Protein AF-A0A1V5R795-F1 (afdb_monomer_lite)

Sequence (66 aa):
MARFAPVVGDDVAAARQARHVTILGDLSAVDAAVEQGLRADGAQVQRIAAQYAATLNRLIEEGRPY

Radius of gyration: 12.72 Å; chains: 1; bounding box: 25×35×28 Å

Secondary structure (DSSP, 8-state):
-PPP----SS-HHHHTT-SEEEEES-TTTS-HHHHHHHHHTT-EEEEE-HHHHHHHHHHHHTT---

Structure (mmCIF, N/CA/C/O backbone):
data_AF-A0A1V5R795-F1
#
_entry.id   AF-A0A1V5R795-F1
#
loop_
_atom_site.group_PDB
_atom_site.id
_atom_site.type_symbol
_atom_site.label_atom_id
_atom_site.label_alt_id
_atom_site.label_comp_id
_atom_site.label_asym_id
_atom_site.label_entity_id
_atom_site.label_seq_id
_atom_site.pdbx_PDB_ins_code
_atom_site.Cartn_x
_atom_site.Cartn_y
_atom_site.Cartn_z
_atom_site.occupancy
_atom_site.B_iso_or_equiv
_atom_site.auth_seq_id
_atom_site.auth_comp_id
_atom_site.auth_asym_id
_atom_site.auth_atom_id
_atom_site.pdbx_PDB_model_num
ATOM 1 N N . MET A 1 1 ? 5.480 -24.914 4.561 1.00 50.12 1 MET A N 1
ATOM 2 C CA . MET A 1 1 ? 5.477 -23.450 4.773 1.00 50.12 1 MET A CA 1
ATOM 3 C C . MET A 1 1 ? 4.820 -22.796 3.574 1.00 50.12 1 MET A C 1
ATOM 5 O O . MET A 1 1 ? 5.141 -23.193 2.461 1.00 50.12 1 MET A O 1
ATOM 9 N N . ALA A 1 2 ? 3.894 -21.858 3.777 1.00 60.41 2 ALA A N 1
ATOM 10 C CA . ALA A 1 2 ? 3.371 -21.063 2.669 1.00 60.41 2 ALA A CA 1
ATOM 11 C C . ALA A 1 2 ? 4.507 -20.173 2.144 1.00 60.41 2 ALA A C 1
ATOM 13 O O . ALA A 1 2 ? 5.125 -19.440 2.915 1.00 60.41 2 ALA A O 1
ATOM 14 N N . ARG A 1 3 ? 4.833 -20.299 0.855 1.00 73.44 3 ARG A N 1
ATOM 15 C CA . ARG A 1 3 ? 5.799 -19.419 0.191 1.00 73.44 3 ARG A CA 1
ATOM 16 C C . ARG A 1 3 ? 5.222 -18.004 0.195 1.00 73.44 3 ARG A C 1
ATOM 18 O O . ARG A 1 3 ? 4.032 -17.839 -0.059 1.00 73.44 3 ARG A O 1
ATOM 25 N N . PHE A 1 4 ? 6.054 -17.007 0.488 1.00 72.31 4 PHE A N 1
ATOM 26 C CA . PHE A 1 4 ? 5.668 -15.606 0.345 1.00 72.31 4 PHE A CA 1
ATOM 27 C C . PHE A 1 4 ? 5.169 -15.368 -1.088 1.00 72.31 4 PHE A C 1
ATOM 29 O O . PHE A 1 4 ? 5.904 -15.600 -2.048 1.00 72.31 4 PHE A O 1
ATOM 36 N N . ALA A 1 5 ? 3.902 -14.980 -1.207 1.00 72.62 5 ALA A N 1
ATOM 37 C CA . ALA A 1 5 ? 3.204 -14.761 -2.467 1.00 72.62 5 ALA A CA 1
ATOM 38 C C . ALA A 1 5 ? 2.408 -13.453 -2.338 1.00 72.62 5 ALA A C 1
ATOM 40 O O . ALA A 1 5 ? 1.240 -13.484 -1.947 1.00 72.62 5 ALA A O 1
ATOM 41 N N . PRO A 1 6 ? 3.055 -12.293 -2.548 1.00 79.44 6 PRO A N 1
ATOM 42 C CA . PRO A 1 6 ? 2.380 -11.010 -2.443 1.00 79.44 6 PRO A CA 1
ATOM 43 C C . PRO A 1 6 ? 1.356 -10.864 -3.572 1.00 79.44 6 PRO A C 1
ATOM 45 O O . PRO A 1 6 ? 1.610 -11.261 -4.709 1.00 79.44 6 PRO A O 1
ATOM 48 N N . VAL A 1 7 ? 0.209 -10.263 -3.260 1.00 83.06 7 VAL A N 1
ATOM 49 C CA . VAL A 1 7 ? -0.728 -9.787 -4.281 1.00 83.06 7 VAL A CA 1
ATOM 50 C C . VAL A 1 7 ? -0.212 -8.435 -4.763 1.00 83.06 7 VAL A C 1
ATOM 52 O O . VAL A 1 7 ? -0.042 -7.521 -3.958 1.00 83.06 7 VAL A O 1
ATOM 55 N N . VAL A 1 8 ? 0.074 -8.326 -6.059 1.00 83.62 8 VAL A N 1
ATOM 56 C CA . VAL A 1 8 ? 0.541 -7.091 -6.702 1.00 83.62 8 VAL A CA 1
ATOM 57 C C . VAL A 1 8 ? -0.560 -6.594 -7.628 1.00 83.62 8 VAL A C 1
ATOM 59 O O . VAL A 1 8 ? -1.069 -7.361 -8.443 1.00 83.62 8 VAL A O 1
ATOM 62 N N . GLY A 1 9 ? -0.928 -5.324 -7.495 1.00 83.94 9 GLY A N 1
ATOM 63 C CA . GLY A 1 9 ? -1.969 -4.692 -8.295 1.00 83.94 9 GLY A CA 1
ATOM 64 C C . GLY A 1 9 ? -2.302 -3.295 -7.781 1.00 83.94 9 GLY A C 1
ATOM 65 O O . GLY A 1 9 ? -1.657 -2.789 -6.864 1.00 83.94 9 GLY A O 1
ATOM 66 N N . ASP A 1 10 ? -3.320 -2.696 -8.380 1.00 82.75 10 ASP A N 1
ATOM 67 C CA . ASP A 1 10 ? -3.845 -1.357 -8.099 1.00 82.75 10 ASP A CA 1
ATOM 68 C C . ASP A 1 10 ? -5.230 -1.380 -7.421 1.00 82.75 10 ASP A C 1
ATOM 70 O O . ASP A 1 10 ? -5.776 -0.332 -7.073 1.00 82.75 10 ASP A O 1
ATOM 74 N N . ASP A 1 11 ? -5.788 -2.569 -7.166 1.00 87.31 11 ASP A N 1
ATOM 75 C CA . ASP A 1 11 ? -7.072 -2.723 -6.484 1.00 87.31 11 ASP A CA 1
ATOM 76 C C . ASP A 1 11 ? -6.959 -2.500 -4.965 1.00 87.31 11 ASP A C 1
ATOM 78 O O . ASP A 1 11 ? -6.448 -3.327 -4.199 1.00 87.31 11 ASP A O 1
ATOM 82 N N . VAL A 1 12 ? -7.521 -1.381 -4.512 1.00 86.19 12 VAL A N 1
ATOM 83 C CA . VAL A 1 12 ? -7.607 -1.017 -3.093 1.00 86.19 12 VAL A CA 1
ATOM 84 C C . VAL A 1 12 ? -8.432 -2.029 -2.291 1.00 86.19 12 VAL A C 1
ATOM 86 O O . VAL A 1 12 ? -8.121 -2.272 -1.124 1.00 86.19 12 VAL A O 1
ATOM 89 N N . ALA A 1 13 ? -9.463 -2.648 -2.875 1.00 88.75 13 ALA A N 1
ATOM 90 C CA . ALA A 1 13 ? -10.290 -3.620 -2.162 1.00 88.75 13 ALA A CA 1
ATOM 91 C C . ALA A 1 13 ? -9.496 -4.886 -1.813 1.00 88.75 13 ALA A C 1
ATOM 93 O O . ALA A 1 13 ? -9.609 -5.393 -0.694 1.00 88.75 13 ALA A O 1
ATOM 94 N N . ALA A 1 14 ? -8.642 -5.351 -2.727 1.00 87.00 14 ALA A N 1
ATOM 95 C CA . ALA A 1 14 ? -7.692 -6.423 -2.454 1.00 87.00 14 ALA A CA 1
ATOM 96 C C . ALA A 1 14 ? -6.672 -6.015 -1.376 1.00 87.00 14 ALA A C 1
ATOM 98 O O . ALA A 1 14 ? -6.410 -6.786 -0.449 1.00 87.00 14 ALA A O 1
ATOM 99 N N . ALA A 1 15 ? -6.150 -4.783 -1.437 1.00 88.56 15 ALA A N 1
ATOM 100 C CA . ALA A 1 15 ? -5.191 -4.274 -0.453 1.00 88.56 15 ALA A CA 1
ATOM 101 C C . ALA A 1 15 ? -5.763 -4.223 0.976 1.00 88.56 15 ALA A C 1
ATOM 103 O O . ALA A 1 15 ? -5.041 -4.505 1.931 1.00 88.56 15 ALA A O 1
ATOM 104 N N . ARG A 1 16 ? -7.063 -3.939 1.137 1.00 89.88 16 ARG A N 1
ATOM 105 C CA . ARG A 1 16 ? -7.741 -3.924 2.450 1.00 89.88 16 ARG A CA 1
ATOM 106 C C . ARG A 1 16 ? -7.770 -5.276 3.158 1.00 89.88 16 ARG A C 1
ATOM 108 O O . ARG A 1 16 ? -7.915 -5.324 4.373 1.00 89.88 16 ARG A O 1
ATOM 115 N N . GLN A 1 17 ? -7.634 -6.378 2.426 1.00 89.44 17 GLN A N 1
ATOM 116 C CA . GLN A 1 17 ? -7.602 -7.717 3.021 1.00 89.44 17 GLN A CA 1
ATOM 117 C C . GLN A 1 17 ? -6.192 -8.123 3.480 1.00 89.44 17 GLN A C 1
ATOM 119 O O . GLN A 1 17 ? -6.019 -9.163 4.122 1.00 89.44 17 GLN A O 1
ATOM 124 N N . ALA A 1 18 ? -5.170 -7.326 3.155 1.00 88.38 18 ALA A N 1
ATOM 125 C CA . ALA A 1 18 ? -3.786 -7.624 3.480 1.00 88.38 18 ALA A CA 1
ATOM 126 C C . ALA A 1 18 ? -3.401 -7.109 4.875 1.00 88.38 18 ALA A C 1
ATOM 128 O O . ALA A 1 18 ? -3.754 -6.009 5.286 1.00 88.38 18 ALA A O 1
ATOM 129 N N . ARG A 1 19 ? -2.581 -7.886 5.594 1.00 89.25 19 ARG A N 1
ATOM 130 C CA . ARG A 1 19 ? -1.986 -7.444 6.871 1.00 89.25 19 ARG A CA 1
ATOM 131 C C . ARG A 1 19 ? -0.883 -6.402 6.688 1.00 89.25 19 ARG A C 1
ATOM 133 O O . ARG A 1 19 ? -0.670 -5.572 7.566 1.00 89.25 19 ARG A O 1
ATOM 140 N N . HIS A 1 20 ? -0.175 -6.466 5.564 1.00 91.69 20 HIS A N 1
ATOM 141 C CA . HIS A 1 20 ? 0.900 -5.548 5.207 1.00 91.69 20 HIS A CA 1
ATOM 142 C C .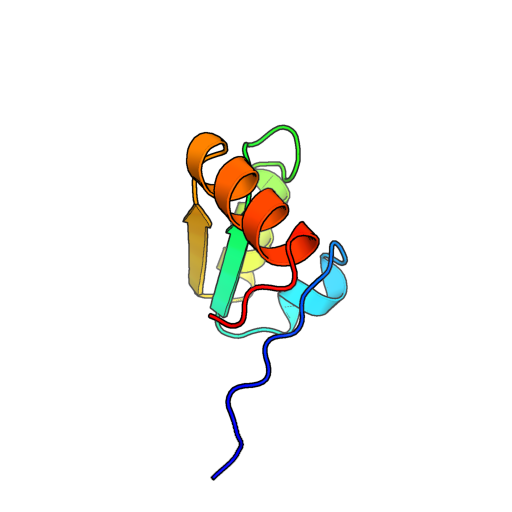 HIS A 1 20 ? 0.647 -5.030 3.797 1.00 91.69 20 HIS A C 1
ATOM 144 O O . HIS A 1 20 ? 0.419 -5.829 2.888 1.00 91.69 20 HIS A O 1
ATOM 150 N N . VAL A 1 21 ? 0.714 -3.713 3.620 1.00 91.31 21 VAL A N 1
ATOM 151 C CA . VAL A 1 21 ? 0.549 -3.064 2.318 1.00 91.31 21 VAL A CA 1
ATOM 152 C C . VAL A 1 21 ? 1.771 -2.203 2.037 1.00 91.31 21 VAL A C 1
ATOM 154 O O . VAL A 1 21 ? 2.132 -1.330 2.832 1.00 91.31 21 VAL A O 1
ATOM 157 N N . THR A 1 22 ? 2.397 -2.437 0.887 1.00 90.69 22 THR A N 1
ATOM 158 C CA . THR A 1 22 ? 3.458 -1.582 0.360 1.00 90.69 22 THR A CA 1
ATOM 159 C C . THR A 1 22 ? 2.899 -0.758 -0.785 1.00 90.69 22 THR A C 1
ATOM 161 O O . THR A 1 22 ? 2.527 -1.303 -1.819 1.00 90.69 22 THR A O 1
ATOM 164 N N . ILE A 1 23 ? 2.849 0.558 -0.599 1.00 88.81 23 ILE A N 1
ATOM 165 C CA . ILE A 1 23 ? 2.457 1.494 -1.650 1.00 88.81 23 ILE A CA 1
ATOM 166 C C . ILE A 1 23 ? 3.718 1.960 -2.369 1.00 88.81 23 ILE A C 1
ATOM 168 O O . ILE A 1 23 ? 4.665 2.437 -1.739 1.00 88.81 23 ILE A O 1
ATOM 172 N N . LEU A 1 24 ? 3.710 1.845 -3.691 1.00 85.50 24 LEU A N 1
ATOM 173 C CA . LEU A 1 24 ? 4.777 2.309 -4.565 1.00 85.50 24 LEU A CA 1
ATOM 174 C C . LEU A 1 24 ? 4.307 3.578 -5.271 1.00 85.50 24 LEU A C 1
ATOM 176 O O . LEU A 1 24 ? 3.382 3.525 -6.075 1.00 85.50 24 LEU A O 1
ATOM 180 N N . GLY A 1 25 ? 4.940 4.713 -4.978 1.00 78.00 25 GLY A N 1
ATOM 181 C CA . GLY A 1 25 ? 4.618 5.985 -5.627 1.00 78.00 25 GLY A CA 1
ATOM 182 C C . GLY A 1 25 ? 4.164 7.076 -4.664 1.00 78.00 25 GLY A C 1
ATOM 183 O O . GLY A 1 25 ? 4.093 6.899 -3.443 1.00 78.00 25 GLY A O 1
ATOM 184 N N . ASP A 1 26 ? 3.902 8.252 -5.224 1.00 78.12 26 ASP A N 1
ATOM 185 C CA . ASP A 1 26 ? 3.508 9.439 -4.470 1.00 78.12 26 ASP A CA 1
ATOM 186 C C . ASP A 1 26 ? 1.987 9.514 -4.225 1.00 78.12 26 ASP A C 1
ATOM 188 O O . ASP A 1 26 ? 1.217 8.605 -4.554 1.00 78.12 26 ASP A O 1
ATOM 192 N N . LEU A 1 27 ? 1.564 10.610 -3.594 1.00 76.38 27 LEU A N 1
ATOM 193 C CA . LEU A 1 27 ? 0.168 10.864 -3.245 1.00 76.38 27 LEU A CA 1
ATOM 194 C C . LEU A 1 27 ? -0.744 11.096 -4.462 1.00 76.38 27 LEU A C 1
ATOM 196 O O . LEU A 1 27 ? -1.958 11.102 -4.291 1.00 76.38 27 LEU A O 1
ATOM 200 N N . SER A 1 28 ? -0.190 11.290 -5.666 1.00 72.81 28 SER A N 1
ATOM 201 C CA . SER A 1 28 ? -0.988 11.394 -6.894 1.00 72.81 28 SER A CA 1
ATOM 202 C C . SER A 1 28 ? -1.477 10.026 -7.373 1.00 72.81 28 SER A C 1
ATOM 204 O O . SER A 1 28 ? -2.572 9.930 -7.918 1.00 72.81 28 SER A O 1
ATOM 206 N N . ALA A 1 29 ? -0.695 8.969 -7.125 1.00 73.06 29 ALA A N 1
ATOM 207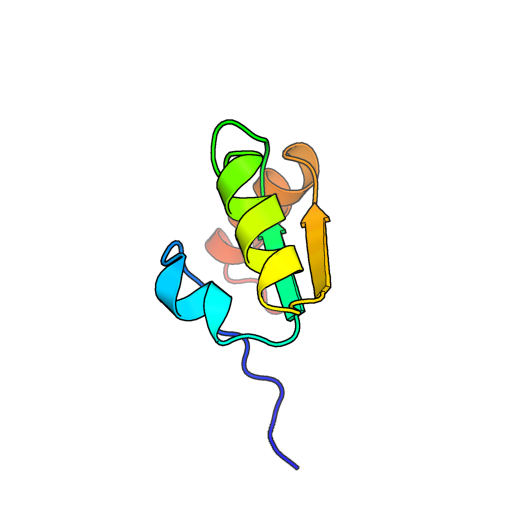 C CA . ALA A 1 29 ? -1.042 7.597 -7.490 1.00 73.06 29 ALA A CA 1
ATOM 208 C C . ALA A 1 29 ? -1.949 6.925 -6.449 1.00 73.06 29 ALA A C 1
ATOM 210 O O . ALA A 1 29 ? -2.883 6.210 -6.796 1.00 73.06 29 ALA A O 1
ATOM 211 N N . VAL A 1 30 ? -1.678 7.163 -5.164 1.00 82.81 30 VAL A N 1
ATOM 212 C CA . VAL A 1 30 ? -2.517 6.692 -4.056 1.00 82.81 30 VAL A CA 1
ATOM 213 C C . VAL A 1 30 ? -2.666 7.837 -3.081 1.00 82.81 30 VAL A C 1
ATOM 215 O O . VAL A 1 30 ? -1.688 8.209 -2.431 1.00 82.81 30 VAL A O 1
ATOM 218 N N . ASP A 1 31 ? -3.869 8.388 -2.977 1.00 87.62 31 ASP A N 1
ATOM 219 C CA . ASP A 1 31 ? -4.113 9.538 -2.118 1.00 87.62 31 ASP A CA 1
ATOM 220 C C . ASP A 1 31 ? -3.927 9.212 -0.620 1.00 87.62 31 ASP A C 1
ATOM 222 O O . ASP A 1 31 ? -3.821 8.058 -0.182 1.00 87.62 31 ASP A O 1
ATOM 226 N N . ALA A 1 32 ? -3.859 10.266 0.194 1.00 8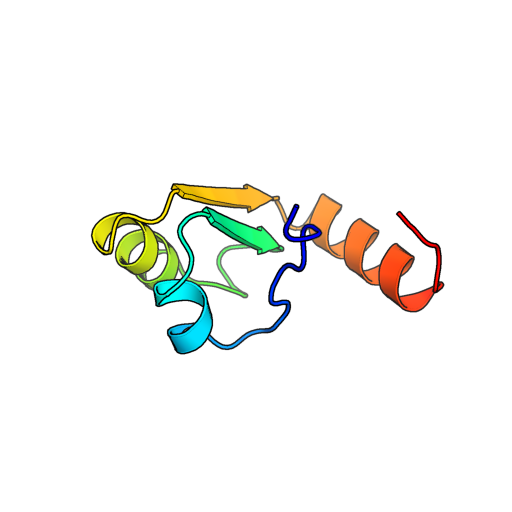8.00 32 ALA A N 1
ATOM 227 C CA . ALA A 1 32 ? -3.686 10.131 1.637 1.00 88.00 32 ALA A CA 1
ATOM 228 C C . ALA A 1 32 ? -4.895 9.469 2.324 1.00 88.00 32 ALA A C 1
ATOM 230 O O . ALA A 1 32 ? -4.728 8.852 3.376 1.00 88.00 32 ALA A O 1
ATOM 231 N N . ALA A 1 33 ? -6.097 9.580 1.749 1.00 90.62 33 ALA A N 1
ATOM 232 C CA . ALA A 1 33 ? -7.320 9.035 2.330 1.00 90.62 33 ALA A CA 1
ATOM 233 C C . ALA A 1 33 ? -7.368 7.507 2.197 1.00 90.62 33 ALA A C 1
ATOM 235 O O . ALA A 1 33 ? -7.719 6.817 3.153 1.00 90.62 33 ALA A O 1
ATOM 236 N N . VAL A 1 34 ? -6.940 6.968 1.056 1.00 90.44 34 VAL A N 1
ATOM 237 C CA . VAL A 1 34 ? -6.765 5.532 0.825 1.00 90.44 34 VAL A CA 1
ATOM 238 C C . VAL A 1 34 ? -5.725 4.973 1.789 1.00 90.44 34 VAL A C 1
ATOM 240 O O . VAL A 1 34 ? -5.977 3.968 2.454 1.00 90.44 34 VAL A O 1
ATOM 243 N N . GLU A 1 35 ? -4.582 5.646 1.929 1.00 92.12 35 GLU A N 1
ATOM 244 C CA . GLU A 1 35 ? -3.527 5.218 2.849 1.00 92.12 35 GLU A CA 1
ATOM 245 C C . GLU A 1 35 ? -3.999 5.207 4.312 1.00 92.12 35 GLU A C 1
ATOM 247 O O . GLU A 1 35 ? -3.716 4.265 5.055 1.00 92.12 35 GLU A O 1
ATOM 252 N N . GLN A 1 36 ? -4.742 6.235 4.732 1.00 93.12 36 GLN A N 1
ATOM 253 C CA . GLN A 1 36 ? -5.345 6.282 6.063 1.00 93.12 36 GLN A CA 1
ATOM 254 C C . GLN A 1 36 ? -6.414 5.206 6.257 1.00 93.12 36 GLN A C 1
ATOM 256 O O . GLN A 1 36 ? -6.435 4.580 7.314 1.00 93.12 36 GLN A O 1
ATOM 261 N N . GLY A 1 37 ? -7.248 4.948 5.248 1.00 94.25 37 GLY A N 1
ATOM 262 C CA . GLY A 1 37 ? -8.256 3.889 5.286 1.00 94.25 37 GLY A CA 1
ATOM 263 C C . GLY A 1 37 ? -7.633 2.514 5.518 1.00 94.25 37 GLY A C 1
ATOM 264 O O . GLY A 1 37 ? -8.036 1.807 6.432 1.00 94.25 37 GLY A O 1
ATOM 265 N N . LEU A 1 38 ? -6.570 2.180 4.781 1.00 93.19 38 LEU A N 1
ATOM 266 C CA . LEU A 1 38 ? -5.846 0.915 4.958 1.00 93.19 38 LEU A CA 1
ATOM 267 C C . LEU A 1 38 ? -5.271 0.760 6.375 1.00 93.19 38 LEU A C 1
ATOM 269 O O . LEU A 1 38 ? -5.326 -0.322 6.956 1.00 93.19 38 LEU A O 1
ATOM 273 N N . ARG A 1 39 ? -4.741 1.842 6.960 1.00 94.56 39 ARG A N 1
ATOM 274 C CA . ARG A 1 39 ? -4.268 1.817 8.354 1.00 94.56 39 ARG A CA 1
ATOM 275 C C . ARG A 1 39 ? -5.408 1.648 9.351 1.00 94.56 39 ARG A C 1
ATOM 277 O O . ARG A 1 39 ? -5.243 0.924 10.328 1.00 94.56 39 ARG A O 1
ATOM 284 N N . ALA A 1 40 ? -6.537 2.315 9.120 1.00 94.81 40 ALA A N 1
ATOM 285 C CA . ALA A 1 40 ? -7.723 2.196 9.964 1.00 94.81 40 ALA A CA 1
ATOM 286 C C . ALA A 1 40 ? -8.301 0.771 9.941 1.00 94.81 40 ALA A C 1
ATOM 288 O O . ALA A 1 40 ? -8.749 0.284 10.976 1.00 94.81 40 ALA A O 1
ATOM 289 N N . ASP A 1 41 ? -8.184 0.079 8.805 1.00 92.56 41 ASP A N 1
ATOM 290 C CA . ASP A 1 41 ? -8.545 -1.335 8.641 1.00 92.56 41 ASP A CA 1
ATOM 291 C C . ASP A 1 41 ? -7.546 -2.299 9.329 1.00 92.56 41 ASP A C 1
ATOM 293 O O . ASP A 1 41 ? -7.724 -3.517 9.315 1.00 92.56 41 ASP A O 1
ATOM 297 N N . GLY A 1 42 ? -6.499 -1.768 9.973 1.00 92.62 42 GLY A N 1
ATOM 298 C CA . GLY A 1 42 ? -5.520 -2.528 10.752 1.00 92.62 42 GLY A CA 1
ATOM 299 C C . GLY A 1 42 ? -4.309 -3.013 9.955 1.00 92.62 42 GLY A C 1
ATOM 300 O O . GLY A 1 42 ? -3.484 -3.752 10.499 1.00 92.62 42 GLY A O 1
ATOM 301 N N . ALA A 1 43 ? -4.166 -2.605 8.691 1.00 93.69 43 ALA A N 1
ATOM 302 C CA . ALA A 1 43 ? -2.997 -2.955 7.897 1.00 93.69 43 ALA A CA 1
ATOM 303 C C . ALA A 1 43 ? -1.768 -2.136 8.318 1.00 93.69 43 ALA A C 1
ATOM 305 O O . ALA A 1 43 ? -1.832 -0.926 8.562 1.00 93.69 43 ALA A O 1
ATOM 306 N N . GLN A 1 44 ? -0.600 -2.777 8.324 1.00 93.62 44 GLN A N 1
ATOM 307 C CA . GLN A 1 44 ? 0.668 -2.063 8.400 1.00 93.62 44 GLN A CA 1
ATOM 308 C C . GLN A 1 44 ? 1.013 -1.513 7.013 1.00 93.62 44 GLN A C 1
ATOM 310 O O . GLN A 1 44 ? 1.369 -2.266 6.105 1.00 93.62 44 GLN A O 1
ATOM 315 N N . VAL A 1 45 ? 0.920 -0.191 6.860 1.00 92.62 45 VAL A N 1
ATOM 316 C CA . VAL A 1 45 ? 1.129 0.480 5.571 1.00 92.62 45 VAL A CA 1
ATOM 317 C C . VAL A 1 45 ? 2.486 1.173 5.517 1.00 92.62 45 VAL A C 1
ATOM 319 O O . VAL A 1 45 ? 2.755 2.089 6.303 1.00 92.62 45 VAL A O 1
ATOM 322 N N . GLN A 1 46 ? 3.303 0.781 4.540 1.00 91.12 46 GLN A N 1
ATOM 323 C CA . GLN A 1 46 ? 4.567 1.426 4.196 1.00 91.12 46 GLN A CA 1
ATOM 324 C C . GLN A 1 46 ? 4.476 2.015 2.789 1.00 91.12 46 GLN A C 1
ATOM 326 O O . GLN A 1 46 ? 4.204 1.299 1.829 1.00 91.12 46 GLN A O 1
ATOM 331 N N . ARG A 1 47 ? 4.756 3.312 2.652 1.00 88.00 47 ARG A N 1
ATOM 332 C CA . ARG A 1 47 ? 4.908 3.952 1.346 1.00 88.00 47 ARG A CA 1
ATOM 333 C C . ARG A 1 47 ? 6.381 4.080 0.998 1.00 88.00 47 ARG A C 1
ATOM 335 O O . ARG A 1 47 ? 7.177 4.557 1.805 1.00 88.00 47 ARG A O 1
ATOM 342 N N . ILE A 1 48 ? 6.726 3.686 -0.218 1.00 84.88 48 ILE A N 1
ATOM 343 C CA . ILE A 1 48 ? 8.048 3.883 -0.795 1.00 84.88 48 ILE A CA 1
ATOM 344 C C . ILE A 1 48 ? 7.929 5.002 -1.837 1.00 84.88 48 ILE A C 1
ATOM 346 O O . ILE A 1 48 ? 7.121 4.926 -2.763 1.00 84.88 4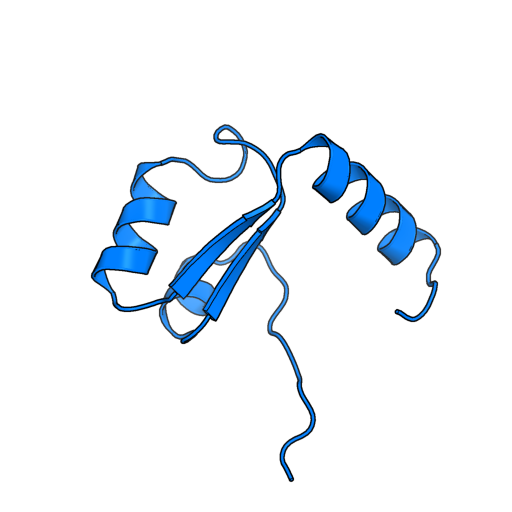8 ILE A O 1
ATOM 350 N N . ALA A 1 49 ? 8.716 6.064 -1.647 1.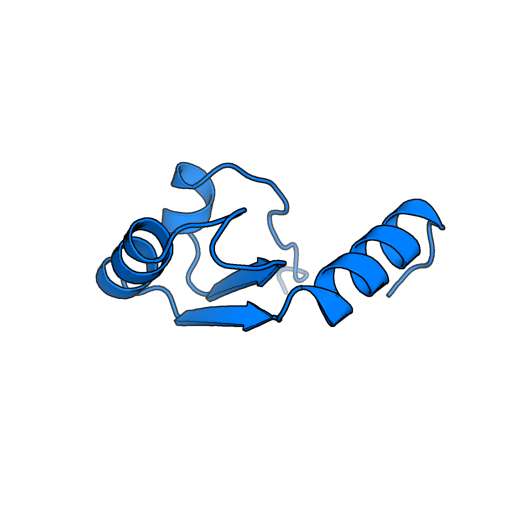00 73.38 49 ALA A N 1
ATOM 351 C CA . ALA A 1 49 ? 8.653 7.285 -2.448 1.00 73.38 49 ALA A CA 1
ATOM 352 C C . ALA A 1 49 ? 8.914 7.042 -3.948 1.00 73.38 49 ALA A C 1
ATOM 354 O O . ALA A 1 49 ? 9.609 6.097 -4.336 1.00 73.38 49 ALA A O 1
ATOM 355 N N . ALA A 1 50 ? 8.371 7.931 -4.784 1.00 69.00 50 ALA A N 1
ATOM 356 C CA . ALA A 1 50 ? 8.286 7.783 -6.237 1.00 69.00 50 ALA A CA 1
ATOM 357 C C . ALA A 1 50 ? 9.619 7.455 -6.935 1.00 69.00 50 ALA A C 1
ATOM 359 O O . ALA A 1 50 ? 9.630 6.662 -7.876 1.00 69.00 50 ALA A O 1
ATOM 360 N N . GLN A 1 51 ? 10.753 7.977 -6.449 1.00 69.50 51 GLN A N 1
ATOM 361 C CA . GLN A 1 51 ? 12.067 7.688 -7.039 1.00 69.50 51 GLN A CA 1
ATOM 362 C C . GLN A 1 51 ? 12.443 6.195 -6.988 1.00 69.50 51 GLN A C 1
ATOM 364 O O . GLN A 1 51 ? 13.124 5.681 -7.877 1.00 69.50 51 GLN A O 1
ATOM 369 N N . TYR A 1 52 ? 11.964 5.475 -5.975 1.00 69.75 52 TYR A N 1
ATOM 370 C CA . TYR A 1 52 ? 12.197 4.041 -5.829 1.00 69.75 52 TYR A CA 1
ATOM 371 C C . TYR A 1 52 ? 11.134 3.218 -6.560 1.00 69.75 52 TYR A C 1
ATOM 373 O O . TYR A 1 52 ? 11.461 2.169 -7.105 1.00 69.75 52 TYR A O 1
ATOM 381 N N . ALA A 1 53 ? 9.893 3.713 -6.640 1.00 69.56 53 ALA A N 1
ATOM 382 C CA . ALA A 1 53 ? 8.830 3.083 -7.424 1.00 69.56 53 ALA A CA 1
ATOM 383 C C . ALA A 1 53 ?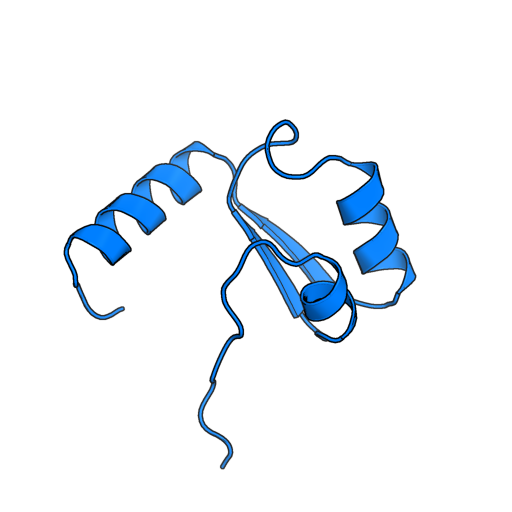 9.192 3.018 -8.917 1.00 69.56 53 ALA A C 1
ATOM 385 O O . ALA A 1 53 ? 9.063 1.967 -9.536 1.00 69.56 53 ALA A O 1
ATOM 386 N N . ALA A 1 54 ? 9.751 4.102 -9.468 1.00 71.25 54 ALA A N 1
ATOM 387 C CA . ALA A 1 54 ? 10.249 4.125 -10.844 1.00 71.25 54 ALA A CA 1
ATOM 388 C C . ALA A 1 54 ? 11.363 3.089 -11.084 1.00 71.25 54 ALA A C 1
ATOM 390 O O . ALA A 1 54 ? 11.408 2.441 -12.127 1.00 71.25 54 ALA A O 1
ATOM 391 N N . THR A 1 55 ? 12.247 2.905 -10.099 1.00 69.44 55 THR A N 1
ATOM 392 C CA . THR A 1 55 ? 13.334 1.920 -10.173 1.00 69.44 55 THR A CA 1
ATOM 393 C C . THR A 1 55 ? 12.794 0.491 -10.110 1.00 69.44 55 THR A C 1
ATOM 395 O O . THR A 1 55 ? 13.215 -0.353 -10.893 1.00 69.44 55 THR A O 1
ATOM 398 N N . LEU A 1 56 ? 11.837 0.219 -9.221 1.00 70.25 56 LEU A N 1
ATOM 399 C CA . LEU A 1 56 ? 11.205 -1.093 -9.105 1.00 70.25 56 LEU A CA 1
ATOM 400 C C . LEU A 1 56 ? 10.405 -1.458 -10.362 1.00 70.25 56 LEU A C 1
ATOM 402 O O . LEU A 1 56 ? 10.545 -2.574 -10.851 1.00 70.25 56 LEU A O 1
ATOM 406 N N . ASN A 1 57 ? 9.635 -0.519 -10.921 1.00 70.12 57 ASN A N 1
ATOM 407 C CA . ASN A 1 57 ? 8.902 -0.740 -12.170 1.00 70.12 57 ASN A CA 1
ATOM 408 C C . ASN A 1 57 ? 9.852 -1.105 -13.315 1.00 70.12 57 ASN A C 1
ATOM 410 O O . ASN A 1 57 ? 9.630 -2.112 -13.979 1.00 70.12 57 ASN A O 1
ATOM 414 N N . ARG A 1 58 ? 10.965 -0.371 -13.467 1.00 75.38 58 ARG A N 1
ATOM 415 C CA . ARG A 1 58 ? 12.007 -0.715 -14.445 1.00 75.38 58 ARG A CA 1
ATOM 416 C C . ARG A 1 58 ? 12.539 -2.139 -14.232 1.00 75.38 58 ARG A C 1
ATOM 418 O O . ARG A 1 58 ? 12.667 -2.889 -15.188 1.00 75.38 58 ARG A O 1
ATOM 425 N N . LEU A 1 59 ? 12.839 -2.531 -12.993 1.00 66.38 59 LEU A N 1
ATOM 426 C CA . LEU A 1 59 ? 13.371 -3.870 -12.698 1.00 66.38 59 LEU A CA 1
ATOM 427 C C . LEU A 1 59 ? 12.366 -4.994 -13.005 1.00 66.38 59 LEU A C 1
ATOM 429 O O . LEU A 1 59 ? 12.774 -6.065 -13.460 1.00 66.38 59 LEU A O 1
ATOM 433 N N . ILE A 1 60 ? 11.070 -4.750 -12.782 1.00 71.69 60 ILE A N 1
ATOM 434 C CA . ILE A 1 60 ? 9.987 -5.674 -13.150 1.00 71.69 60 ILE A CA 1
ATOM 435 C C . ILE A 1 60 ? 9.888 -5.799 -14.676 1.00 71.69 60 ILE A C 1
ATOM 437 O O . ILE A 1 60 ? 9.833 -6.916 -15.189 1.00 71.69 60 ILE A O 1
ATOM 441 N N . GLU A 1 61 ? 9.907 -4.677 -15.401 1.00 76.38 61 GLU A N 1
ATOM 442 C CA . GLU A 1 61 ? 9.892 -4.645 -16.873 1.00 76.38 61 GLU A CA 1
ATOM 443 C C . GLU A 1 61 ? 11.101 -5.369 -17.482 1.00 76.38 61 GLU A C 1
ATOM 445 O O . GLU A 1 61 ? 10.974 -6.070 -18.484 1.00 76.38 61 GLU A O 1
ATOM 450 N N . GLU A 1 62 ? 12.270 -5.256 -16.850 1.00 81.44 62 GLU A N 1
ATOM 451 C CA . GLU A 1 62 ? 13.504 -5.940 -17.254 1.00 81.44 62 GLU A CA 1
ATOM 452 C C . GLU A 1 62 ? 13.496 -7.452 -16.954 1.00 81.44 62 GLU A C 1
ATOM 454 O O . GLU A 1 62 ? 14.456 -8.152 -17.288 1.00 81.44 62 GLU A O 1
ATOM 459 N N . GLY A 1 63 ? 12.440 -7.978 -16.319 1.00 70.94 63 GLY A N 1
ATOM 460 C CA . GLY A 1 63 ? 12.296 -9.402 -16.010 1.00 70.94 63 GLY A CA 1
ATOM 461 C C . GLY A 1 63 ? 13.363 -9.935 -15.052 1.00 70.94 63 GLY A C 1
ATOM 462 O O . GLY A 1 63 ? 13.616 -11.142 -15.014 1.00 70.94 63 GLY A O 1
ATOM 463 N N . ARG A 1 64 ? 14.026 -9.053 -14.293 1.00 51.75 64 ARG A N 1
ATOM 464 C CA . ARG A 1 64 ? 15.070 -9.456 -13.352 1.00 51.75 64 ARG A CA 1
ATOM 465 C C . ARG A 1 64 ? 14.427 -10.045 -12.092 1.00 51.75 64 ARG A C 1
ATOM 467 O O . ARG A 1 64 ? 13.646 -9.353 -11.440 1.00 51.75 64 ARG A O 1
ATOM 474 N N . PRO A 1 65 ? 14.741 -11.303 -11.725 1.00 50.78 65 PRO A N 1
ATOM 475 C CA . PRO A 1 65 ? 14.262 -11.869 -10.474 1.00 50.78 65 PRO A CA 1
ATOM 476 C C . PRO A 1 65 ? 14.923 -11.132 -9.306 1.00 50.78 65 PRO A C 1
ATOM 478 O O . PRO A 1 65 ? 16.141 -10.935 -9.301 1.00 50.78 65 PRO A O 1
ATOM 481 N N . TYR A 1 66 ? 14.098 -10.705 -8.354 1.00 54.66 66 TYR A N 1
ATOM 482 C CA . TYR A 1 66 ? 14.511 -10.172 -7.057 1.00 54.66 66 TYR A CA 1
ATOM 483 C C . TYR A 1 66 ? 14.741 -11.300 -6.047 1.00 54.66 66 TYR A C 1
ATOM 485 O O . TYR A 1 66 ? 14.001 -12.312 -6.098 1.00 54.66 66 TYR A O 1
#

pLDDT: mean 80.68, std 11.52, range [50.12, 94.81]

Foldseek 3Di:
DDDDDDDDDLDLVVLLVDQEDEAEEDCVSPNPVSQVVSVVSNHHYDYDYNVVSVVVVVCVVVVPDD